Protein AF-A0A1F9PGD1-F1 (afdb_monomer)

Foldseek 3Di:
DPDQPDDPPDDPVNVVVVVVCVVPDDPVNVVCVVCVVCVPPVDHDDDDDPVCVVVVVVVVVVVVVVVVVPDDD

Mean predicted aligned error: 10.52 Å

Structure (mmCIF, N/CA/C/O backbone):
data_AF-A0A1F9PGD1-F1
#
_entry.id   AF-A0A1F9PGD1-F1
#
loop_
_atom_site.group_PDB
_atom_site.id
_atom_site.type_symbol
_atom_site.label_atom_id
_atom_site.label_alt_id
_atom_site.label_comp_id
_atom_site.label_asym_id
_atom_site.label_entity_id
_atom_site.label_seq_id
_atom_site.pdbx_PDB_ins_code
_atom_site.Cartn_x
_atom_site.Cartn_y
_atom_site.Cartn_z
_atom_site.occupancy
_atom_site.B_iso_or_equiv
_atom_site.auth_seq_id
_atom_site.auth_comp_id
_atom_site.auth_asym_id
_atom_site.auth_atom_id
_atom_site.pdbx_PDB_model_num
ATOM 1 N N . MET A 1 1 ? 12.470 -14.777 30.141 1.00 47.06 1 MET A N 1
ATOM 2 C CA . MET A 1 1 ? 12.115 -13.535 29.416 1.00 47.06 1 MET A CA 1
ATOM 3 C C . MET A 1 1 ? 10.610 -13.532 29.207 1.00 47.06 1 MET A C 1
ATOM 5 O O . MET A 1 1 ? 10.098 -14.516 28.684 1.00 47.06 1 MET A O 1
ATOM 9 N N . LYS A 1 2 ? 9.885 -12.504 29.670 1.00 60.62 2 LYS A N 1
ATOM 10 C CA . LYS A 1 2 ? 8.457 -12.375 29.336 1.00 60.62 2 LYS A CA 1
ATOM 11 C C . LYS A 1 2 ? 8.360 -12.146 27.829 1.00 60.62 2 LYS A C 1
ATOM 13 O O . LYS A 1 2 ? 9.034 -11.261 27.309 1.00 60.62 2 LYS A O 1
ATOM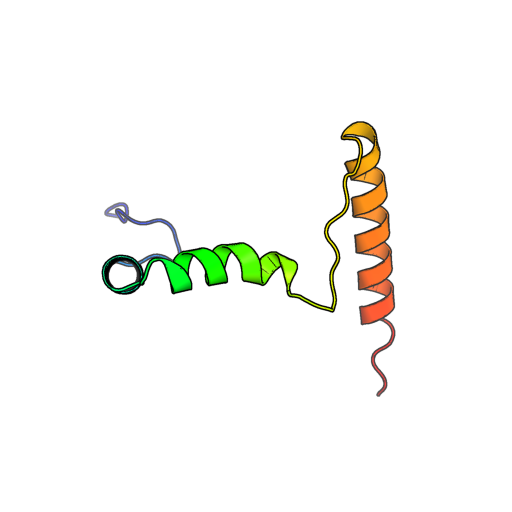 18 N N . LYS A 1 3 ? 7.573 -12.966 27.132 1.00 69.69 3 LYS A N 1
ATOM 19 C CA . LYS A 1 3 ? 7.235 -12.704 25.731 1.00 69.69 3 LYS A CA 1
ATOM 20 C C . LYS A 1 3 ? 6.497 -11.366 25.698 1.00 69.69 3 LYS A C 1
ATOM 22 O O . LYS A 1 3 ? 5.525 -11.202 26.435 1.00 69.69 3 LYS A O 1
ATOM 27 N N . SER A 1 4 ? 6.992 -10.411 24.912 1.00 74.06 4 SER A N 1
ATOM 28 C CA . SER A 1 4 ? 6.229 -9.200 24.608 1.00 74.06 4 SER A CA 1
ATOM 29 C C . SER A 1 4 ? 4.876 -9.623 24.034 1.00 74.06 4 SER A C 1
ATOM 31 O O . SER A 1 4 ? 4.824 -10.550 23.223 1.00 74.06 4 SER A O 1
ATOM 33 N N . LYS A 1 5 ? 3.787 -8.966 24.451 1.00 86.31 5 LYS A N 1
ATOM 34 C CA . LYS A 1 5 ? 2.463 -9.157 23.833 1.00 86.31 5 LYS A CA 1
ATOM 35 C C . LYS A 1 5 ? 2.467 -8.704 22.368 1.00 86.31 5 LYS A C 1
ATOM 37 O O . LYS A 1 5 ? 1.623 -9.135 21.589 1.00 86.31 5 LYS A O 1
ATOM 42 N N . TYR A 1 6 ? 3.419 -7.849 22.007 1.00 87.56 6 TYR A N 1
ATOM 43 C CA . TYR A 1 6 ? 3.479 -7.182 20.721 1.00 87.56 6 TYR A CA 1
ATOM 44 C C . TYR A 1 6 ? 4.641 -7.690 19.857 1.00 87.56 6 TYR A C 1
ATOM 46 O O . TYR A 1 6 ? 5.688 -8.075 20.398 1.00 87.56 6 TYR A O 1
ATOM 54 N N . PRO A 1 7 ? 4.469 -7.695 18.521 1.00 89.00 7 PRO A N 1
ATOM 55 C CA . PRO A 1 7 ? 5.522 -8.068 17.587 1.00 89.00 7 PRO A CA 1
ATOM 56 C C . PRO A 1 7 ? 6.705 -7.082 17.635 1.00 89.00 7 PRO A C 1
ATOM 58 O O . PRO A 1 7 ? 6.561 -5.954 18.112 1.00 89.00 7 PRO A O 1
ATOM 61 N N . PRO A 1 8 ? 7.889 -7.477 17.129 1.00 87.25 8 PRO A N 1
ATOM 62 C CA . PRO A 1 8 ? 9.047 -6.591 17.057 1.00 87.25 8 PRO A CA 1
ATOM 63 C C . PRO A 1 8 ? 8.725 -5.262 16.364 1.00 87.25 8 PRO A C 1
ATOM 65 O O . PRO A 1 8 ? 8.108 -5.235 15.303 1.00 87.25 8 PRO A O 1
ATOM 68 N N . GLY A 1 9 ? 9.161 -4.156 16.969 1.00 85.12 9 GLY A N 1
ATOM 69 C CA . GLY A 1 9 ? 8.904 -2.806 16.463 1.00 85.12 9 GLY A CA 1
ATOM 70 C C . GLY A 1 9 ? 7.539 -2.227 16.847 1.00 85.12 9 GLY A C 1
ATOM 71 O O . GLY A 1 9 ? 7.294 -1.057 16.559 1.00 85.12 9 GLY A O 1
ATOM 72 N N . LEU A 1 10 ? 6.674 -2.990 17.517 1.00 90.19 10 LEU A N 1
ATOM 73 C CA . LEU A 1 10 ? 5.407 -2.509 18.054 1.00 90.19 10 LEU A CA 1
ATOM 74 C C . LEU A 1 10 ? 5.468 -2.571 19.585 1.00 90.19 10 LEU A C 1
ATOM 76 O O . LEU A 1 10 ? 5.573 -3.648 20.162 1.00 90.19 10 LEU A O 1
ATOM 80 N N . ASP A 1 11 ? 5.451 -1.419 20.245 1.00 91.06 11 ASP A N 1
ATOM 81 C CA . ASP A 1 11 ? 5.325 -1.319 21.699 1.00 91.06 11 ASP A CA 1
ATOM 82 C C . ASP A 1 11 ? 3.946 -0.770 22.077 1.00 91.06 11 ASP A C 1
ATOM 84 O O . ASP A 1 11 ? 3.168 -0.345 21.222 1.00 91.06 11 ASP A O 1
ATOM 88 N N . GLU A 1 12 ? 3.624 -0.800 23.367 1.00 92.00 12 GLU A N 1
ATOM 89 C CA . GLU A 1 12 ? 2.327 -0.352 23.876 1.00 92.00 12 GLU A CA 1
ATOM 90 C C . GLU A 1 12 ? 2.028 1.105 23.503 1.00 92.00 12 GLU A C 1
ATOM 92 O O . GLU A 1 12 ? 0.932 1.419 23.044 1.00 92.00 12 GLU A O 1
ATOM 97 N N . ALA A 1 13 ? 3.025 1.987 23.606 1.00 93.56 13 ALA A N 1
ATOM 98 C CA . ALA A 1 13 ? 2.875 3.391 23.247 1.00 93.56 13 ALA A CA 1
ATOM 99 C C . ALA A 1 13 ? 2.554 3.568 21.754 1.00 93.56 13 ALA A C 1
ATOM 101 O O . ALA A 1 13 ? 1.727 4.401 21.389 1.00 93.56 13 ALA A O 1
ATOM 102 N N . ARG A 1 14 ? 3.194 2.792 20.874 1.00 93.19 14 ARG A N 1
ATOM 103 C CA . ARG A 1 14 ? 2.926 2.802 19.434 1.00 93.19 14 ARG A CA 1
ATOM 104 C C . ARG A 1 14 ? 1.548 2.234 19.118 1.00 93.19 14 ARG A C 1
ATOM 106 O O . ARG A 1 14 ? 0.879 2.797 18.260 1.00 93.19 14 ARG A O 1
ATOM 113 N N . VAL A 1 15 ? 1.111 1.187 19.818 1.00 93.19 15 VAL A N 1
ATOM 114 C CA . VAL A 1 15 ? -0.253 0.650 19.684 1.00 93.19 15 VAL A CA 1
ATOM 115 C C . VAL A 1 15 ? -1.286 1.708 20.061 1.00 93.19 15 VAL A C 1
ATOM 117 O O . VAL A 1 15 ? -2.189 1.961 19.275 1.00 93.19 15 VAL A O 1
ATOM 120 N N . HIS A 1 16 ? -1.124 2.384 21.200 1.00 95.00 16 HIS A N 1
ATOM 121 C CA . HIS A 1 16 ? -2.065 3.425 21.621 1.00 95.00 16 HIS A CA 1
ATOM 122 C C . HIS A 1 16 ? -2.138 4.603 20.649 1.00 95.00 16 HIS A C 1
ATOM 124 O O . HIS A 1 16 ? -3.232 5.083 20.379 1.00 95.00 16 HIS A O 1
ATOM 130 N N . ARG A 1 17 ? -1.008 5.042 20.078 1.00 95.38 17 ARG A N 1
ATOM 131 C CA . ARG A 1 17 ? -1.025 6.101 19.053 1.00 95.38 17 ARG A CA 1
ATOM 132 C C . ARG A 1 17 ? -1.777 5.685 17.791 1.00 95.38 17 ARG A C 1
ATOM 134 O O . ARG A 1 17 ? -2.487 6.501 17.225 1.00 95.38 17 ARG A O 1
ATOM 141 N N . VAL A 1 18 ? -1.614 4.434 17.357 1.00 93.94 18 VAL A N 1
ATOM 142 C CA . VAL A 1 18 ? -2.333 3.903 16.190 1.00 93.94 18 VAL A CA 1
ATOM 143 C C . VAL A 1 18 ? -3.831 3.801 16.476 1.00 93.94 18 VAL A C 1
ATOM 145 O O . VAL A 1 18 ? -4.627 4.174 15.625 1.00 93.94 18 VAL A O 1
ATOM 148 N N . LEU A 1 19 ? -4.217 3.341 17.669 1.00 95.69 19 LEU A N 1
ATOM 149 C CA . LEU A 1 19 ? -5.625 3.281 18.068 1.00 95.69 19 LEU A CA 1
ATOM 150 C C . LEU A 1 19 ? -6.259 4.675 18.095 1.00 95.69 19 LEU A C 1
ATOM 152 O O . LEU A 1 19 ? -7.280 4.863 17.450 1.00 95.69 19 LEU A O 1
ATOM 156 N N . ALA A 1 20 ? -5.618 5.650 18.746 1.00 96.12 20 ALA A N 1
ATOM 157 C CA . ALA A 1 20 ? -6.123 7.023 18.797 1.00 96.12 20 ALA A CA 1
ATOM 158 C C . ALA A 1 20 ? -6.297 7.635 17.393 1.00 96.12 20 ALA A C 1
ATOM 160 O O . ALA A 1 20 ? -7.325 8.241 17.122 1.00 96.12 20 ALA A O 1
ATOM 161 N N . HIS A 1 21 ? -5.338 7.411 16.482 1.00 92.31 21 HIS A N 1
ATOM 162 C CA . HIS A 1 21 ? -5.436 7.853 15.082 1.00 92.31 21 HIS A CA 1
ATOM 163 C C . HIS A 1 21 ? -6.685 7.300 14.389 1.00 92.31 21 HIS A C 1
ATOM 165 O O . HIS A 1 21 ? -7.446 8.064 13.812 1.00 92.31 21 HIS A O 1
ATOM 171 N N . TYR A 1 22 ? -6.922 5.988 14.473 1.00 92.81 22 TYR A N 1
ATOM 172 C CA . TYR A 1 22 ? -8.070 5.360 13.810 1.00 92.81 22 TYR A CA 1
ATOM 173 C C . TYR A 1 22 ? -9.409 5.628 14.510 1.00 92.81 22 TYR A C 1
ATOM 175 O O . TYR A 1 22 ? -10.446 5.600 13.857 1.00 92.81 22 TYR A O 1
ATOM 183 N N . GLU A 1 23 ? -9.414 5.881 15.820 1.00 94.81 23 GLU A N 1
ATOM 184 C CA . GLU A 1 23 ? -10.627 6.247 16.564 1.00 94.81 23 GLU A CA 1
ATOM 185 C C . GLU A 1 23 ? -11.091 7.679 16.250 1.00 94.81 23 GLU A C 1
ATOM 187 O O . GLU A 1 23 ? -12.291 7.949 16.270 1.00 94.81 23 GLU A O 1
ATOM 192 N N . GLU A 1 24 ? -10.155 8.586 15.958 1.00 95.94 24 GLU A N 1
ATOM 193 C CA . GLU A 1 24 ? -10.434 9.988 15.618 1.00 95.94 24 GLU A CA 1
ATOM 194 C C . GLU A 1 24 ? -10.588 10.226 14.104 1.00 95.94 24 GLU A C 1
ATOM 196 O O . GLU A 1 24 ? -11.075 11.285 13.702 1.00 95.94 24 GLU A O 1
ATOM 201 N N . GLN A 1 25 ? -10.207 9.252 13.270 1.00 96.31 25 GLN A N 1
ATOM 202 C CA . GLN A 1 25 ? -10.261 9.347 11.813 1.00 96.31 25 GLN A CA 1
ATOM 203 C C . GLN A 1 25 ? -11.699 9.504 11.302 1.00 96.31 25 GLN A C 1
ATOM 205 O O . GLN A 1 25 ? -12.608 8.749 11.655 1.00 96.31 25 GLN A O 1
ATOM 210 N N . THR A 1 26 ? -11.903 10.469 10.408 1.00 95.12 26 THR A N 1
ATOM 211 C CA . THR A 1 26 ? -13.183 10.645 9.717 1.00 95.12 26 THR A CA 1
ATOM 212 C C . THR A 1 26 ? -13.344 9.657 8.560 1.00 95.12 26 THR A C 1
ATOM 214 O O . THR A 1 26 ? -12.372 9.191 7.971 1.00 95.12 26 THR A O 1
ATOM 217 N N . GLU A 1 27 ? -14.586 9.378 8.157 1.00 89.88 27 GLU A N 1
ATOM 218 C CA . GLU A 1 27 ? -14.865 8.500 7.009 1.00 89.88 27 GLU A CA 1
ATOM 219 C C . GLU A 1 27 ? -14.188 8.990 5.716 1.00 89.88 27 GLU A C 1
ATOM 221 O O . GLU A 1 27 ? -13.644 8.194 4.958 1.00 89.88 27 GLU A O 1
ATOM 226 N N . ALA A 1 28 ? -14.148 10.307 5.495 1.00 90.81 28 ALA A N 1
ATOM 227 C CA . ALA A 1 28 ? -13.474 10.895 4.341 1.00 90.81 28 ALA A CA 1
ATOM 228 C C . ALA A 1 28 ? -11.950 10.681 4.372 1.00 90.81 28 ALA A C 1
ATOM 230 O O . ALA A 1 28 ? -11.349 10.416 3.335 1.00 90.81 28 ALA A O 1
ATOM 231 N N . GLU A 1 29 ? -11.323 10.776 5.547 1.00 88.75 29 GLU A N 1
ATOM 232 C CA . GLU A 1 29 ? -9.888 10.514 5.705 1.00 88.75 29 GLU A CA 1
ATOM 233 C C . GLU A 1 29 ? -9.558 9.030 5.533 1.00 88.75 29 GLU A C 1
ATOM 235 O O . GLU A 1 29 ? -8.552 8.715 4.906 1.00 88.75 29 GLU A O 1
ATOM 240 N N . ALA A 1 30 ? -10.415 8.126 6.018 1.00 88.56 30 ALA A N 1
ATOM 241 C CA . ALA A 1 30 ? -10.256 6.690 5.795 1.00 88.56 30 ALA A CA 1
ATOM 242 C C . ALA A 1 30 ? -10.298 6.348 4.295 1.00 88.56 30 ALA A C 1
ATOM 244 O O . ALA A 1 30 ? -9.430 5.637 3.792 1.00 88.56 30 ALA A O 1
ATOM 245 N N . VAL A 1 31 ? -11.260 6.922 3.561 1.00 88.44 31 VAL A N 1
ATOM 246 C CA . VAL A 1 31 ? -11.354 6.769 2.099 1.00 88.44 31 VAL A CA 1
ATOM 247 C C . VAL A 1 31 ? -10.120 7.344 1.403 1.00 88.44 31 VAL A C 1
ATOM 249 O O . VAL A 1 31 ? -9.551 6.696 0.528 1.00 88.44 31 VAL A O 1
ATOM 252 N N . ALA A 1 32 ? -9.662 8.531 1.807 1.00 86.94 32 ALA A N 1
ATOM 253 C CA . ALA A 1 32 ? -8.472 9.144 1.225 1.00 86.94 32 ALA A CA 1
ATOM 254 C C . ALA A 1 32 ? -7.197 8.320 1.484 1.00 86.94 32 ALA A C 1
ATOM 256 O O . ALA A 1 32 ? -6.350 8.221 0.598 1.00 86.94 32 ALA A O 1
ATOM 257 N N . GLU A 1 33 ? -7.045 7.704 2.663 1.00 82.56 33 GLU A N 1
ATOM 258 C CA . GLU A 1 33 ? -5.923 6.799 2.951 1.00 82.56 33 GLU A CA 1
ATOM 259 C C . GLU A 1 33 ? -5.928 5.562 2.035 1.00 82.56 33 GLU A C 1
ATOM 261 O O . GLU A 1 33 ? -4.868 5.172 1.535 1.00 82.56 33 GLU A O 1
ATOM 266 N N . ASP A 1 34 ? -7.102 4.987 1.762 1.00 81.75 34 ASP A N 1
ATOM 267 C CA . ASP A 1 34 ? -7.256 3.852 0.845 1.00 81.75 34 ASP A CA 1
ATOM 268 C C . ASP A 1 34 ? -6.982 4.245 -0.624 1.00 81.75 34 ASP A C 1
ATOM 270 O O . ASP A 1 34 ? -6.370 3.481 -1.381 1.00 81.75 34 ASP A O 1
ATOM 274 N N . GLU A 1 35 ? -7.381 5.452 -1.036 1.00 82.56 35 GLU A N 1
ATOM 275 C CA . GLU A 1 35 ? -7.213 5.956 -2.406 1.00 82.56 35 GLU A CA 1
AT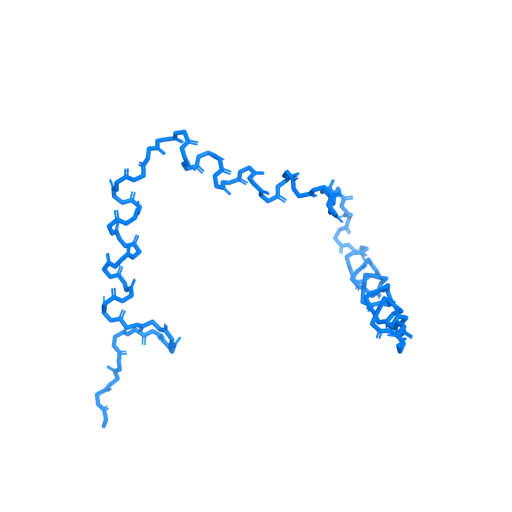OM 276 C C . GLU A 1 35 ? -5.811 6.524 -2.687 1.00 82.56 35 GLU A C 1
ATOM 278 O O . GLU A 1 35 ? -5.334 6.452 -3.823 1.00 82.56 35 GLU A O 1
ATOM 283 N N . ALA A 1 36 ? -5.087 7.002 -1.668 1.00 76.62 36 ALA A N 1
ATOM 284 C CA . ALA A 1 36 ? -3.755 7.600 -1.814 1.00 76.62 36 ALA A CA 1
ATOM 285 C C . ALA A 1 36 ? -2.730 6.660 -2.478 1.00 76.62 36 ALA A C 1
ATOM 287 O O . ALA A 1 36 ? -1.802 7.110 -3.159 1.00 76.62 36 ALA A O 1
ATOM 288 N N . ALA A 1 37 ? -2.896 5.341 -2.329 1.00 66.88 37 ALA A N 1
ATOM 289 C CA . ALA A 1 37 ? -2.066 4.353 -3.019 1.00 66.88 37 ALA A CA 1
ATOM 290 C C . ALA A 1 37 ? -2.196 4.434 -4.556 1.00 66.88 37 ALA A C 1
ATOM 292 O O . ALA A 1 37 ? -1.243 4.111 -5.272 1.00 66.88 37 ALA A O 1
ATOM 293 N N . PHE A 1 38 ? -3.347 4.891 -5.055 1.00 67.56 38 PHE A N 1
ATOM 294 C CA . PHE A 1 38 ? -3.661 5.052 -6.475 1.00 67.56 38 PHE A CA 1
ATOM 295 C C . PHE A 1 38 ? -3.350 6.456 -7.010 1.00 67.56 38 PHE A C 1
ATOM 297 O O . PHE A 1 38 ? -3.167 6.613 -8.216 1.00 67.56 38 PHE A O 1
ATOM 304 N N . GLU A 1 39 ? -3.217 7.461 -6.140 1.00 68.00 39 GLU A N 1
ATOM 305 C CA . GLU A 1 39 ? -2.875 8.839 -6.529 1.00 68.00 39 GLU A CA 1
ATOM 306 C C . GLU A 1 39 ? -1.377 9.060 -6.790 1.00 68.00 39 GLU A C 1
ATOM 308 O O . GLU A 1 39 ? -0.963 10.116 -7.284 1.00 68.00 39 GLU A O 1
ATOM 313 N N . ASN A 1 40 ? -0.527 8.079 -6.475 1.00 73.75 40 ASN A N 1
ATOM 314 C CA . ASN A 1 40 ? 0.906 8.208 -6.694 1.00 73.75 40 ASN A CA 1
ATOM 315 C C . ASN A 1 40 ? 1.236 8.288 -8.195 1.00 73.75 40 ASN A C 1
ATOM 317 O O . ASN A 1 40 ? 1.359 7.268 -8.868 1.00 73.75 40 ASN A O 1
ATOM 321 N N . GLN A 1 41 ? 1.505 9.501 -8.687 1.00 75.12 41 GLN A N 1
ATOM 322 C CA . GLN A 1 41 ? 1.834 9.795 -10.092 1.00 75.12 41 GLN A CA 1
ATOM 323 C C . GLN A 1 41 ? 3.073 9.057 -10.628 1.00 75.12 41 GLN A C 1
ATOM 325 O O . GLN A 1 41 ? 3.299 9.019 -11.835 1.00 75.12 41 GLN A O 1
ATOM 330 N N . THR A 1 42 ? 3.904 8.484 -9.752 1.00 82.44 42 THR A N 1
ATOM 331 C CA . THR A 1 42 ? 5.079 7.702 -10.163 1.00 82.44 42 THR A CA 1
ATOM 332 C C . THR A 1 42 ? 4.756 6.236 -10.433 1.00 82.44 42 THR A C 1
ATOM 334 O O . THR A 1 42 ? 5.618 5.518 -10.940 1.00 82.44 42 THR A O 1
ATOM 337 N N . GLN A 1 43 ? 3.561 5.762 -10.073 1.00 80.69 43 GLN A N 1
ATOM 338 C CA . GLN A 1 43 ? 3.126 4.374 -10.215 1.00 80.69 43 GLN A CA 1
ATOM 339 C C . GLN A 1 43 ? 1.757 4.314 -10.910 1.00 80.69 43 GLN A C 1
ATOM 341 O O . GLN A 1 43 ? 1.047 5.303 -11.046 1.00 80.69 43 GLN A O 1
ATOM 346 N N . THR A 1 44 ? 1.390 3.141 -11.411 1.00 84.25 44 THR A N 1
ATOM 347 C CA . THR A 1 44 ? 0.104 2.921 -12.082 1.00 84.25 44 THR A CA 1
ATOM 348 C C . THR A 1 44 ? -0.410 1.543 -11.698 1.00 84.25 44 THR A C 1
ATOM 350 O O . THR A 1 44 ? 0.361 0.580 -11.697 1.00 8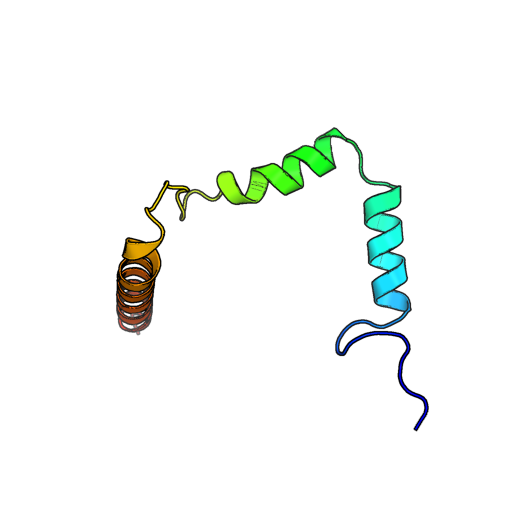4.25 44 THR A O 1
ATOM 353 N N . ALA A 1 45 ? -1.698 1.445 -11.368 1.00 85.06 45 ALA A N 1
ATOM 354 C CA . ALA A 1 45 ? -2.366 0.168 -11.152 1.00 85.06 45 ALA A CA 1
ATOM 355 C C . ALA A 1 45 ? -2.789 -0.428 -12.502 1.00 85.06 45 ALA A C 1
ATOM 357 O O . ALA A 1 45 ? -3.398 0.251 -13.326 1.00 85.06 45 ALA A O 1
ATOM 358 N N . MET A 1 46 ? -2.453 -1.695 -12.733 1.00 89.62 46 MET A N 1
ATOM 359 C CA . MET A 1 46 ? -2.832 -2.423 -13.941 1.00 89.62 46 MET A CA 1
ATOM 360 C C . MET A 1 46 ? -3.186 -3.867 -13.594 1.00 89.62 46 MET A C 1
ATOM 362 O O . MET A 1 46 ? -2.546 -4.474 -12.732 1.00 89.62 46 MET A O 1
ATOM 366 N N . GLU A 1 47 ? -4.181 -4.42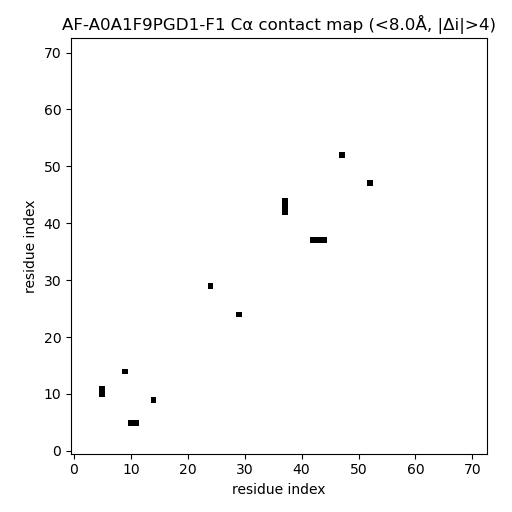5 -14.279 1.00 94.94 47 GLU A N 1
ATOM 367 C CA . GLU A 1 47 ? -4.475 -5.853 -14.187 1.00 94.94 47 GLU A CA 1
ATOM 368 C C . GLU A 1 47 ? -3.357 -6.662 -14.854 1.00 94.94 47 GLU A C 1
ATOM 370 O O . GLU A 1 47 ? -2.898 -6.345 -15.954 1.00 94.94 47 GLU A O 1
ATOM 375 N N . VAL A 1 48 ? -2.910 -7.719 -14.176 1.00 95.69 48 VAL A N 1
ATOM 376 C CA . VAL A 1 48 ? -1.890 -8.642 -14.680 1.00 95.69 48 VAL A CA 1
ATOM 377 C C . VAL A 1 48 ? -2.384 -10.065 -14.428 1.00 95.69 48 VAL A C 1
ATOM 379 O O . VAL A 1 48 ? -2.623 -10.412 -13.268 1.00 95.69 48 VAL A O 1
ATOM 382 N N . PRO A 1 49 ? -2.519 -10.907 -15.470 1.00 98.12 49 PRO A N 1
ATOM 383 C CA . PRO A 1 49 ? -2.793 -12.327 -15.292 1.00 98.12 49 PRO A CA 1
ATOM 384 C C . PRO A 1 49 ? -1.784 -12.979 -14.337 1.00 98.12 49 PRO A C 1
ATOM 386 O O . PRO A 1 49 ? -0.587 -12.681 -14.385 1.00 98.12 49 PRO A O 1
ATOM 389 N N . VAL A 1 50 ? -2.258 -13.857 -13.450 1.00 97.81 50 VAL A N 1
ATOM 390 C CA . VAL A 1 50 ? -1.461 -14.404 -12.334 1.00 97.81 50 VAL A CA 1
ATOM 391 C C . VAL A 1 50 ? -0.182 -15.082 -12.827 1.00 97.81 50 VAL A C 1
ATOM 393 O O . VAL A 1 50 ? 0.886 -14.923 -12.235 1.00 97.81 50 VAL A O 1
ATOM 396 N N . GLU A 1 51 ? -0.266 -15.790 -13.947 1.00 98.12 51 GLU A N 1
ATOM 397 C CA . GLU A 1 51 ? 0.843 -16.478 -14.596 1.00 98.12 51 GLU A CA 1
ATOM 398 C C . GLU A 1 51 ? 1.949 -15.531 -15.092 1.00 98.12 51 GLU A C 1
ATOM 400 O O . GLU A 1 51 ? 3.103 -15.944 -15.213 1.00 98.12 51 GLU A O 1
ATOM 405 N N . LEU A 1 52 ? 1.636 -14.251 -15.322 1.00 98.06 52 LEU A N 1
ATOM 406 C CA . LEU A 1 52 ? 2.584 -13.235 -15.787 1.00 98.06 52 LEU A CA 1
ATOM 407 C C . LEU A 1 52 ? 3.223 -12.427 -14.649 1.00 98.06 52 LEU A C 1
ATOM 409 O O . LEU A 1 52 ? 4.221 -11.734 -14.871 1.00 98.06 52 LEU A O 1
ATOM 413 N N . VAL A 1 53 ? 2.714 -12.539 -13.418 1.00 97.62 53 VAL A N 1
ATOM 414 C CA . VAL A 1 53 ? 3.224 -11.796 -12.252 1.00 97.62 53 VAL A CA 1
ATOM 415 C C . VAL A 1 53 ? 4.738 -11.970 -12.040 1.00 97.62 53 VAL A C 1
ATOM 417 O O . VAL A 1 53 ? 5.409 -10.960 -11.800 1.00 97.62 53 VAL A O 1
ATOM 420 N N . PRO A 1 54 ? 5.337 -13.177 -12.146 1.00 97.94 54 PRO A N 1
ATOM 421 C CA . PRO A 1 54 ? 6.782 -13.332 -11.971 1.00 97.94 54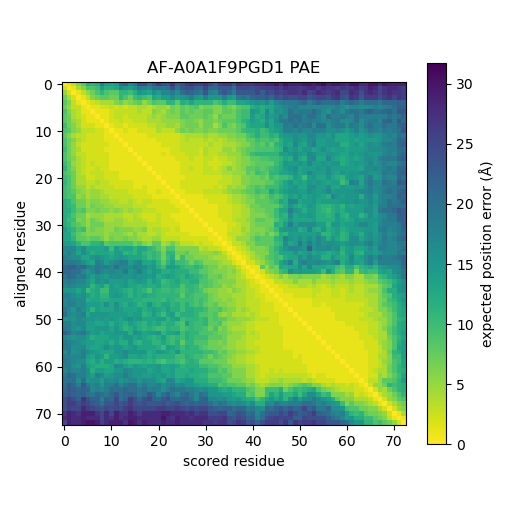 PRO A CA 1
ATOM 422 C C . PRO A 1 54 ? 7.603 -12.514 -12.979 1.00 97.94 54 PRO A C 1
ATOM 424 O O . PRO A 1 54 ? 8.583 -11.873 -12.598 1.00 97.94 54 PRO A O 1
ATOM 427 N N . VAL A 1 55 ? 7.165 -12.475 -14.242 1.00 98.00 55 VAL A N 1
ATOM 428 C CA . VAL A 1 55 ? 7.846 -11.753 -15.328 1.00 98.00 55 VAL A CA 1
ATOM 429 C C . VAL A 1 55 ? 7.781 -10.244 -15.095 1.00 98.00 55 VAL A C 1
ATOM 431 O O . VAL A 1 55 ? 8.797 -9.553 -15.178 1.00 98.00 55 VAL A O 1
ATOM 434 N N . VAL A 1 56 ? 6.606 -9.726 -14.728 1.00 96.94 56 VAL A N 1
ATOM 435 C CA . VAL A 1 56 ? 6.428 -8.299 -14.415 1.00 96.94 56 VAL A CA 1
ATOM 436 C C . VAL A 1 56 ? 7.293 -7.886 -13.219 1.00 96.94 56 VAL A C 1
ATOM 438 O O . VAL A 1 56 ? 7.963 -6.851 -13.264 1.00 96.94 56 VAL A O 1
ATOM 441 N N . ARG A 1 57 ? 7.365 -8.718 -12.172 1.00 96.31 57 ARG A N 1
ATOM 442 C CA . ARG A 1 57 ? 8.230 -8.461 -11.008 1.00 96.31 57 ARG A CA 1
ATOM 443 C C . ARG A 1 57 ? 9.706 -8.372 -11.389 1.00 96.31 57 ARG A C 1
ATOM 445 O O . ARG A 1 57 ? 10.404 -7.484 -10.898 1.00 96.31 57 ARG A O 1
ATOM 452 N N . GLU A 1 58 ? 10.182 -9.261 -12.258 1.00 97.44 58 GLU A N 1
ATOM 453 C CA . GLU A 1 58 ? 11.563 -9.226 -12.744 1.00 97.44 58 GLU A CA 1
ATOM 454 C C . GLU A 1 58 ? 11.853 -7.942 -13.539 1.00 97.44 58 GLU A C 1
ATOM 456 O O . GLU A 1 58 ? 12.887 -7.300 -13.328 1.00 97.44 58 GLU 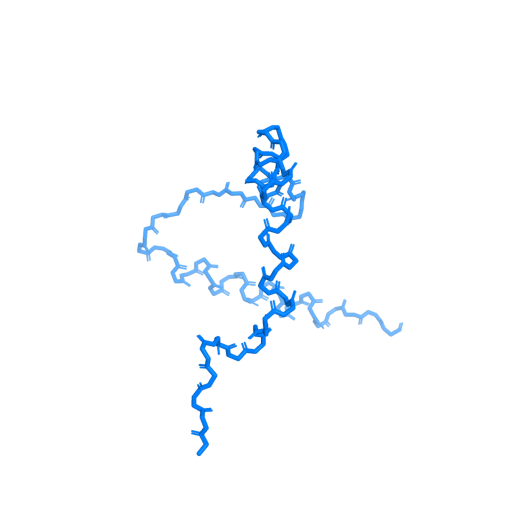A 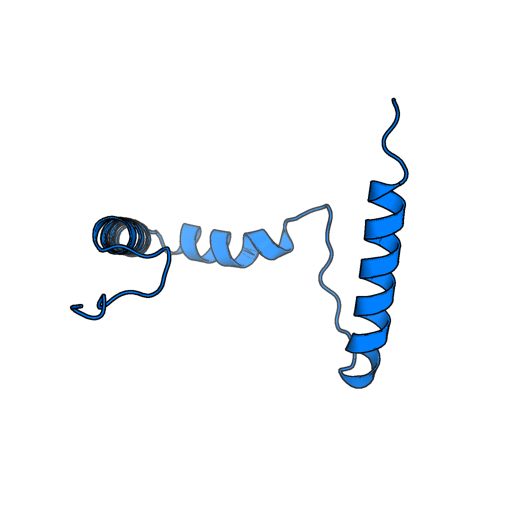O 1
ATOM 461 N N . LEU A 1 59 ? 10.931 -7.521 -14.412 1.00 96.62 59 LEU A N 1
ATOM 462 C CA . LEU A 1 59 ? 11.060 -6.278 -15.180 1.00 96.62 59 LEU A CA 1
ATOM 463 C C . LEU A 1 59 ? 11.162 -5.047 -14.268 1.00 96.62 59 LEU A C 1
ATOM 465 O O . LEU A 1 59 ? 12.060 -4.221 -14.454 1.00 96.62 59 LEU A O 1
ATOM 469 N N . ILE A 1 60 ? 10.309 -4.953 -13.242 1.00 94.44 60 ILE A N 1
ATOM 470 C CA . ILE A 1 60 ? 10.350 -3.864 -12.253 1.00 94.44 60 ILE A CA 1
ATOM 471 C C . ILE A 1 60 ? 11.693 -3.858 -11.511 1.00 94.44 60 ILE A C 1
ATOM 473 O O . ILE A 1 60 ? 12.305 -2.800 -11.337 1.00 94.44 60 ILE A O 1
ATOM 477 N N . ALA A 1 61 ? 12.187 -5.029 -11.100 1.00 94.25 61 ALA A N 1
ATOM 478 C CA . ALA A 1 61 ? 13.477 -5.144 -10.422 1.00 94.25 61 ALA A CA 1
ATOM 479 C C . ALA A 1 61 ? 14.638 -4.650 -11.306 1.00 94.25 61 ALA A C 1
ATOM 481 O O . ALA A 1 61 ? 15.474 -3.871 -10.841 1.00 94.25 61 ALA A O 1
ATOM 482 N N . LYS A 1 62 ? 14.655 -5.030 -12.592 1.00 94.44 62 LYS A N 1
ATOM 483 C CA . LYS A 1 62 ? 15.648 -4.559 -13.576 1.00 94.44 62 LYS A CA 1
ATOM 484 C C . LYS A 1 62 ? 15.569 -3.052 -13.820 1.00 94.44 62 LYS A C 1
ATOM 486 O O . LYS A 1 62 ? 16.597 -2.407 -14.004 1.00 94.44 62 LYS A O 1
ATOM 491 N N . HIS A 1 63 ? 14.371 -2.473 -13.839 1.00 90.81 63 HIS A N 1
ATOM 492 C CA . HIS A 1 63 ? 14.209 -1.028 -13.991 1.00 90.81 63 HIS A CA 1
ATOM 493 C C . HIS A 1 63 ? 14.783 -0.269 -12.782 1.00 90.81 63 HIS A C 1
ATOM 495 O O . HIS A 1 63 ? 15.556 0.673 -12.948 1.00 90.81 63 HIS A O 1
ATOM 501 N N . ARG A 1 64 ? 14.492 -0.736 -11.560 1.00 89.00 64 ARG A N 1
ATOM 502 C CA . ARG A 1 64 ? 15.000 -0.127 -10.318 1.00 89.00 64 ARG A CA 1
ATOM 503 C C . ARG A 1 64 ? 16.521 -0.217 -10.181 1.00 89.00 64 ARG A C 1
ATOM 505 O O . ARG A 1 64 ? 17.134 0.713 -9.663 1.00 89.00 64 ARG A O 1
ATOM 512 N N . SER A 1 65 ? 17.143 -1.307 -10.635 1.00 85.69 65 SER A N 1
ATOM 513 C CA . SER A 1 65 ? 18.607 -1.431 -10.610 1.00 85.69 65 SER A CA 1
ATOM 514 C C . SER A 1 65 ? 19.287 -0.479 -11.595 1.00 85.69 65 SER A C 1
ATOM 516 O O . SER A 1 65 ? 20.295 0.127 -11.245 1.00 85.69 65 SER A O 1
ATOM 518 N N . LYS A 1 66 ? 18.703 -0.272 -12.784 1.00 77.56 66 LYS A N 1
ATOM 519 C CA . LYS A 1 66 ? 19.173 0.735 -13.748 1.00 77.56 66 LYS A CA 1
ATOM 520 C C . LYS A 1 66 ? 19.042 2.157 -13.202 1.00 77.56 66 LYS A C 1
ATOM 522 O O . LYS A 1 66 ? 19.993 2.920 -13.316 1.00 77.56 66 LYS A O 1
ATOM 527 N N . ALA A 1 67 ? 17.921 2.477 -12.552 1.00 73.31 67 ALA A N 1
ATOM 528 C CA . ALA A 1 67 ? 17.717 3.778 -11.913 1.00 73.31 67 ALA A CA 1
ATOM 529 C C . ALA A 1 67 ? 18.738 4.051 -10.790 1.00 73.31 67 ALA A C 1
ATOM 531 O O . ALA A 1 67 ? 19.206 5.171 -10.646 1.00 73.31 67 ALA A O 1
ATOM 532 N N . ARG A 1 68 ? 19.147 3.023 -10.030 1.00 65.38 68 ARG A N 1
ATOM 533 C CA . ARG A 1 68 ? 20.202 3.140 -9.002 1.00 65.38 68 ARG A CA 1
ATOM 534 C C . ARG A 1 68 ? 21.629 3.223 -9.557 1.00 65.38 68 ARG A C 1
ATOM 536 O O . ARG A 1 68 ? 22.515 3.654 -8.832 1.00 65.38 68 ARG A O 1
ATOM 543 N N . GLY A 1 69 ? 21.860 2.791 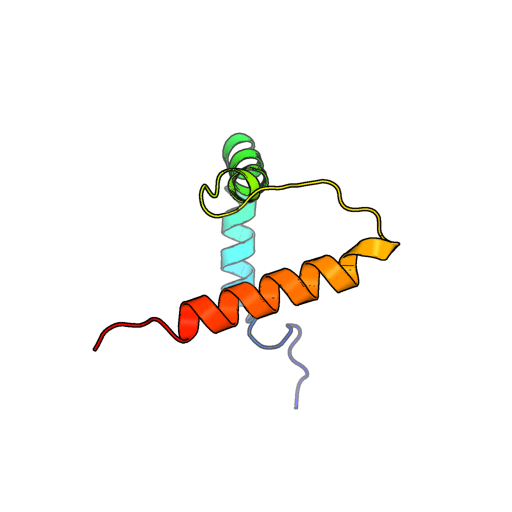-10.797 1.00 59.22 69 GLY A N 1
ATOM 544 C CA . GLY A 1 69 ? 23.161 2.880 -11.473 1.00 59.22 69 GLY A CA 1
ATOM 545 C C . GLY A 1 69 ? 23.390 4.194 -12.233 1.00 59.22 69 GLY A C 1
ATOM 546 O O . GLY A 1 69 ? 24.460 4.376 -12.802 1.00 59.22 69 GLY A O 1
ATOM 547 N N . GLN A 1 70 ? 22.394 5.084 -12.262 1.00 53.75 70 GLN A N 1
ATOM 548 C CA . GLN A 1 70 ? 22.420 6.411 -12.889 1.00 53.75 70 GLN A CA 1
ATOM 549 C C . GLN A 1 70 ? 22.200 7.495 -11.823 1.00 53.75 70 GLN A C 1
ATOM 551 O O . GLN A 1 70 ? 21.301 8.320 -11.935 1.00 53.75 70 GLN A O 1
ATOM 556 N N . SER A 1 71 ? 22.998 7.480 -10.757 1.00 43.94 71 SER A N 1
ATOM 557 C CA . SER A 1 71 ? 23.173 8.673 -9.921 1.00 43.94 71 SER A CA 1
ATOM 558 C C . SER A 1 71 ? 24.350 9.467 -10.497 1.00 43.94 71 SER A C 1
ATOM 560 O O . SER A 1 71 ? 25.403 8.857 -10.693 1.00 43.94 71 SER A O 1
ATOM 562 N N . PRO A 1 72 ? 24.203 10.765 -10.819 1.00 52.41 72 PRO A N 1
ATOM 563 C CA . PRO A 1 72 ? 25.342 11.588 -11.200 1.00 52.41 72 PRO A CA 1
ATOM 564 C C . PRO A 1 72 ? 26.192 11.889 -9.956 1.00 52.41 72 PRO A C 1
ATOM 566 O O . PRO A 1 72 ? 25.631 12.113 -8.880 1.00 52.41 72 PRO A O 1
ATOM 569 N N . ASP A 1 73 ? 27.517 11.844 -10.124 1.00 45.19 73 ASP A N 1
ATOM 570 C CA . ASP A 1 73 ? 28.496 12.449 -9.203 1.00 45.19 73 ASP A CA 1
ATOM 571 C C . ASP A 1 73 ? 28.286 13.970 -9.094 1.00 45.19 73 ASP A C 1
ATOM 573 O O . ASP A 1 73 ? 27.948 14.599 -10.130 1.00 45.19 73 ASP A O 1
#

Sequence (73 aa):
MKKSKYPPGLDEARVHRVLAHYEEQTEAEAVAEDEAAFENQTQTAMEVPVELVPVVRELIAKHRSKARGQSPD

Radius of gyration: 19.56 Å; Cα contacts (8 Å, |Δi|>4): 8; chains: 1; bounding box: 43×29×45 Å

Solvent-accessible surface area (backbone atoms only — not comparable to full-atom values): 4774 Å² total; per-residue (Å²): 131,84,79,68,96,49,61,92,96,47,50,71,71,57,50,51,53,53,49,52,52,64,74,70,54,49,74,67,56,53,51,47,62,67,46,49,77,72,66,40,86,92,58,81,91,76,93,70,61,76,91,50,46,68,60,54,52,51,53,53,52,54,52,54,53,53,58,68,73,65,67,83,134

Secondary structure (DSSP, 8-state):
-PPPSS-TT--HHHHHHHHHHHHH--HHHHHHHHHHHHH-TT-------GGGHHHHHHHHHHHHHHHHT----

pLDDT: mean 84.88, std 13.86, range 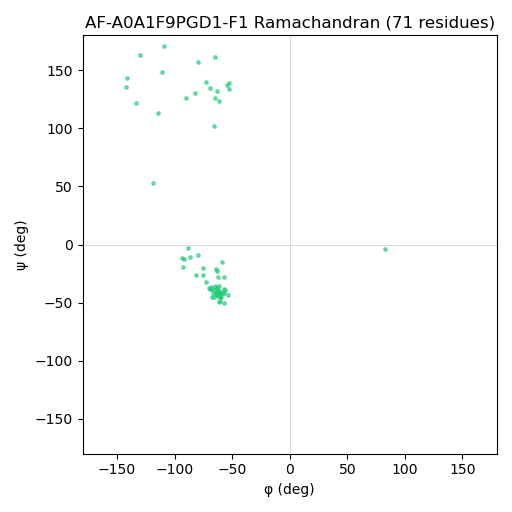[43.94, 98.12]